Protein AF-A0AAW0KBT7-F1 (afdb_monomer_lite)

pLDDT: mean 70.13, std 15.34, range [34.66, 87.69]

Structure (mmCIF, N/CA/C/O backbone):
data_AF-A0AAW0KBT7-F1
#
_entry.id   AF-A0AAW0KBT7-F1
#
loop_
_atom_site.group_PDB
_atom_site.id
_atom_site.type_symbol
_atom_site.label_atom_id
_atom_site.label_alt_id
_atom_site.label_comp_id
_atom_site.label_asym_id
_atom_site.label_entity_id
_atom_site.label_seq_id
_atom_site.pdbx_PDB_ins_code
_atom_site.Cartn_x
_atom_site.Cartn_y
_atom_site.Cartn_z
_atom_site.occupancy
_atom_site.B_iso_or_equiv
_atom_site.auth_seq_id
_atom_site.auth_comp_id
_atom_site.auth_asym_id
_atom_site.auth_atom_id
_atom_site.pdbx_PDB_model_num
ATOM 1 N N . MET A 1 1 ? -11.032 0.290 -12.309 1.00 52.59 1 MET A N 1
ATOM 2 C CA . MET A 1 1 ? -11.122 -0.154 -10.904 1.00 52.59 1 MET A CA 1
ATOM 3 C C . MET A 1 1 ? -10.360 0.836 -10.045 1.00 52.59 1 MET A C 1
ATOM 5 O O . MET A 1 1 ? -9.402 1.414 -10.548 1.00 52.59 1 MET A O 1
ATOM 9 N N . ASP A 1 2 ? -10.808 1.073 -8.814 1.00 83.44 2 ASP A N 1
ATOM 10 C CA . ASP A 1 2 ? -10.063 1.887 -7.850 1.00 83.44 2 ASP A CA 1
ATOM 11 C C . ASP A 1 2 ? -8.713 1.213 -7.543 1.00 83.44 2 ASP A C 1
ATOM 13 O O . ASP A 1 2 ? -8.654 -0.002 -7.347 1.00 83.44 2 ASP A O 1
ATOM 17 N N . ARG A 1 3 ? -7.625 1.991 -7.547 1.00 83.62 3 ARG A N 1
ATOM 18 C CA . ARG A 1 3 ? -6.270 1.493 -7.270 1.00 83.6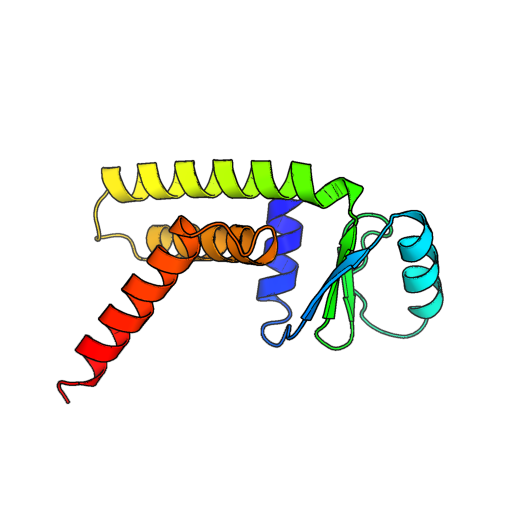2 3 ARG A CA 1
ATOM 19 C C . ARG A 1 3 ? -6.141 0.996 -5.835 1.00 83.62 3 ARG A C 1
ATOM 21 O O . ARG A 1 3 ? -5.388 0.057 -5.605 1.00 83.62 3 ARG A O 1
ATOM 28 N N . LEU A 1 4 ? -6.898 1.582 -4.906 1.00 85.06 4 LEU A N 1
ATOM 29 C CA . LEU A 1 4 ? -6.942 1.133 -3.518 1.00 85.06 4 LEU A CA 1
ATOM 30 C C . LEU A 1 4 ? -7.596 -0.246 -3.394 1.00 85.06 4 LEU A C 1
ATOM 32 O O . LEU A 1 4 ? -6.997 -1.142 -2.811 1.00 85.06 4 LEU A O 1
ATOM 36 N N . LEU A 1 5 ? -8.759 -0.446 -4.020 1.00 86.38 5 LEU A N 1
ATOM 37 C CA . LEU A 1 5 ? -9.440 -1.746 -4.032 1.00 86.38 5 LEU A CA 1
ATOM 38 C C . LEU A 1 5 ? -8.581 -2.831 -4.685 1.00 86.38 5 LEU A C 1
ATOM 40 O O . LEU A 1 5 ? -8.532 -3.958 -4.209 1.00 86.38 5 LEU A O 1
ATOM 44 N N . GLN A 1 6 ? -7.878 -2.491 -5.767 1.00 85.81 6 GLN A N 1
ATOM 45 C CA . GLN A 1 6 ? -6.964 -3.426 -6.415 1.00 85.81 6 GLN A CA 1
ATOM 46 C C . GLN A 1 6 ? -5.793 -3.806 -5.500 1.00 85.81 6 GLN A C 1
ATOM 48 O O . GLN A 1 6 ? -5.429 -4.975 -5.434 1.00 85.81 6 GLN A O 1
ATOM 53 N N . PHE A 1 7 ? -5.219 -2.833 -4.791 1.00 85.94 7 PHE A N 1
ATOM 54 C CA . PHE A 1 7 ? -4.152 -3.077 -3.827 1.00 85.94 7 PHE A CA 1
ATOM 55 C C . PHE A 1 7 ? -4.623 -3.982 -2.684 1.00 85.94 7 PHE A C 1
ATOM 57 O O . PHE A 1 7 ? -3.976 -4.980 -2.391 1.00 85.94 7 PHE A O 1
ATOM 64 N N . GLN A 1 8 ? -5.789 -3.693 -2.104 1.00 85.69 8 GLN A N 1
ATOM 65 C CA . GLN A 1 8 ? -6.384 -4.510 -1.045 1.00 85.69 8 GLN A CA 1
ATOM 66 C C . GLN A 1 8 ? -6.695 -5.928 -1.519 1.00 85.69 8 GLN A C 1
ATOM 68 O O . GLN A 1 8 ? -6.351 -6.884 -0.839 1.00 85.69 8 GLN A O 1
ATOM 73 N N . HIS A 1 9 ? -7.250 -6.076 -2.722 1.00 87.00 9 HIS A N 1
ATOM 74 C CA . HIS A 1 9 ? -7.507 -7.387 -3.308 1.00 87.00 9 HIS A CA 1
ATOM 75 C C . HIS A 1 9 ? -6.223 -8.211 -3.471 1.00 87.00 9 HIS A C 1
ATOM 77 O O . HIS A 1 9 ? -6.255 -9.424 -3.289 1.00 87.00 9 HIS A O 1
ATOM 83 N N . ILE A 1 10 ? -5.090 -7.589 -3.820 1.00 85.56 10 ILE A N 1
ATOM 84 C CA . ILE A 1 10 ? -3.798 -8.291 -3.902 1.00 85.56 10 ILE A CA 1
ATOM 85 C C . ILE A 1 10 ? -3.373 -8.798 -2.519 1.00 85.56 10 ILE A C 1
ATOM 87 O O . ILE A 1 10 ? -3.003 -9.961 -2.404 1.00 85.56 10 ILE A O 1
ATOM 91 N N . LEU A 1 11 ? -3.485 -7.961 -1.484 1.00 83.88 11 LEU A N 1
ATOM 92 C CA . LEU A 1 11 ? -3.156 -8.343 -0.105 1.00 83.88 11 LEU A CA 1
ATOM 93 C C . LEU A 1 11 ? -4.072 -9.459 0.423 1.00 83.88 11 LEU A C 1
ATOM 95 O O . LEU A 1 11 ? -3.605 -10.391 1.067 1.00 83.88 11 LEU A O 1
ATOM 99 N N . GLU A 1 12 ? -5.369 -9.402 0.113 1.00 85.94 12 GLU A N 1
ATOM 100 C CA . GLU A 1 12 ? -6.332 -10.446 0.487 1.00 85.94 12 GLU A CA 1
ATOM 101 C C . GLU A 1 12 ? -6.098 -11.758 -0.287 1.00 85.94 12 GLU A C 1
ATOM 103 O O . GLU A 1 12 ? -6.327 -12.843 0.248 1.00 85.94 12 GLU A O 1
ATOM 108 N N . SER A 1 13 ? -5.646 -11.673 -1.544 1.00 84.50 13 SER A N 1
ATOM 109 C CA . SER A 1 13 ? -5.393 -12.842 -2.400 1.00 84.50 13 SER A CA 1
ATOM 110 C C . SER A 1 13 ? -4.095 -13.568 -2.052 1.00 84.50 13 SER A C 1
ATOM 112 O O . SER A 1 13 ? -4.020 -14.785 -2.224 1.00 84.50 13 SER A O 1
ATOM 114 N N . ASP A 1 14 ? -3.082 -12.838 -1.586 1.00 81.12 14 ASP A N 1
ATOM 115 C CA . ASP A 1 14 ? -1.796 -13.388 -1.165 1.00 81.12 14 ASP A CA 1
ATOM 116 C C . ASP A 1 14 ? -1.480 -12.973 0.283 1.00 81.12 14 ASP A C 1
ATOM 118 O O . ASP A 1 14 ? -0.751 -12.006 0.519 1.00 81.12 14 ASP A O 1
ATOM 122 N N . PRO A 1 15 ? -2.005 -13.712 1.279 1.00 82.06 15 PRO A N 1
ATOM 123 C CA . PRO A 1 15 ? -1.778 -13.408 2.690 1.00 82.06 15 PRO A CA 1
ATOM 124 C C . PRO A 1 15 ? -0.335 -13.681 3.141 1.00 82.06 15 PRO A C 1
ATOM 126 O O . PRO A 1 15 ? 0.000 -13.429 4.297 1.00 82.06 15 PRO A O 1
ATOM 129 N N . LEU A 1 16 ? 0.508 -14.246 2.270 1.00 79.81 16 LEU A N 1
ATOM 130 C CA . LEU A 1 16 ? 1.890 -14.600 2.578 1.00 79.81 16 LEU A CA 1
ATOM 131 C C . LEU A 1 16 ? 2.889 -13.534 2.128 1.00 79.81 16 LEU A C 1
ATOM 133 O O . LEU A 1 16 ? 4.086 -13.785 2.252 1.00 79.81 16 LEU A O 1
ATOM 137 N N . ILE A 1 17 ? 2.425 -12.370 1.646 1.00 79.12 17 ILE A N 1
ATOM 138 C CA . ILE A 1 17 ? 3.313 -11.295 1.196 1.00 79.12 17 ILE A CA 1
ATOM 139 C C . ILE A 1 17 ? 4.322 -10.935 2.291 1.00 79.12 17 ILE A C 1
ATOM 141 O O . ILE A 1 17 ? 3.956 -10.438 3.358 1.00 79.12 17 ILE A O 1
ATOM 145 N N . ASP A 1 18 ? 5.600 -11.178 2.011 1.00 73.75 18 ASP A N 1
ATOM 146 C CA . ASP A 1 18 ? 6.704 -10.982 2.949 1.00 73.75 18 ASP A CA 1
ATOM 147 C C . ASP A 1 18 ? 7.494 -9.698 2.664 1.00 73.75 18 ASP A C 1
ATOM 149 O O . ASP A 1 18 ? 8.142 -9.147 3.558 1.00 73.75 18 ASP A O 1
ATOM 153 N N . GLU A 1 19 ? 7.397 -9.179 1.438 1.00 73.50 19 GLU A N 1
ATOM 154 C CA . GLU A 1 19 ? 8.126 -8.001 0.985 1.00 73.50 19 GLU A CA 1
ATOM 155 C C . GLU A 1 19 ? 7.258 -7.086 0.107 1.00 73.50 19 GLU A C 1
ATOM 157 O O . GLU A 1 19 ? 6.658 -7.511 -0.884 1.00 73.50 19 GLU A O 1
ATOM 162 N N . VAL A 1 20 ? 7.248 -5.788 0.431 1.00 79.75 20 VAL A N 1
ATOM 163 C CA . VAL A 1 20 ? 6.656 -4.737 -0.408 1.00 79.75 20 VAL A CA 1
ATOM 164 C C . VAL A 1 20 ? 7.757 -3.785 -0.862 1.00 79.75 20 VAL A C 1
ATOM 166 O O . VAL A 1 20 ? 8.463 -3.198 -0.043 1.00 79.75 20 VAL A O 1
ATOM 169 N N . GLY A 1 21 ? 7.903 -3.626 -2.177 1.00 77.56 21 GLY A N 1
ATOM 170 C CA . GLY A 1 21 ? 8.931 -2.803 -2.804 1.00 77.56 21 GLY A CA 1
ATOM 171 C C . GLY A 1 21 ? 8.349 -1.712 -3.697 1.00 77.56 21 GLY A C 1
ATOM 172 O O . GLY A 1 21 ? 7.328 -1.896 -4.359 1.00 77.56 21 GLY A O 1
ATOM 173 N N . PHE A 1 22 ? 9.034 -0.570 -3.765 1.00 81.75 22 PHE A N 1
ATOM 174 C CA . PHE A 1 22 ? 8.679 0.513 -4.679 1.00 81.75 22 PHE A CA 1
ATOM 175 C C . PHE A 1 22 ? 9.559 0.474 -5.922 1.00 81.75 22 PHE A C 1
ATOM 177 O O . PHE A 1 22 ? 10.781 0.596 -5.840 1.00 81.75 22 PHE A O 1
ATOM 184 N N . VAL A 1 23 ? 8.931 0.321 -7.084 1.00 78.50 23 VAL A N 1
ATOM 185 C CA . VAL A 1 23 ? 9.625 0.091 -8.353 1.00 78.50 23 VAL A CA 1
ATOM 186 C C . VAL A 1 23 ? 9.401 1.274 -9.286 1.00 78.50 23 VAL A C 1
ATOM 188 O O . VAL A 1 23 ? 8.271 1.719 -9.497 1.00 78.50 23 VAL A O 1
ATOM 191 N N . HIS A 1 24 ? 10.471 1.809 -9.872 1.00 78.94 24 HIS A N 1
ATOM 192 C CA . HIS A 1 24 ? 10.337 2.886 -10.851 1.00 78.94 24 HIS A CA 1
ATOM 193 C C . HIS A 1 24 ? 9.626 2.368 -12.122 1.00 78.94 24 HIS A C 1
ATOM 195 O O . HIS A 1 24 ? 9.946 1.263 -12.567 1.00 78.94 24 HIS A O 1
ATOM 201 N N . PRO A 1 25 ? 8.724 3.136 -12.771 1.00 78.25 25 PRO A N 1
ATOM 202 C CA . PRO A 1 25 ? 7.990 2.685 -13.961 1.00 78.25 25 PRO A CA 1
ATOM 203 C C . PRO A 1 25 ? 8.866 2.075 -15.067 1.00 78.25 25 PRO A C 1
ATOM 205 O O . PRO A 1 25 ? 8.468 1.113 -15.715 1.00 78.25 25 PRO A O 1
ATOM 208 N N . THR A 1 26 ? 10.089 2.584 -15.254 1.00 79.12 26 THR A N 1
ATOM 209 C CA . THR A 1 26 ? 11.036 2.056 -16.257 1.00 79.12 26 THR A CA 1
ATOM 210 C C . THR A 1 26 ? 11.561 0.655 -15.934 1.00 79.12 26 THR A C 1
ATOM 212 O O . THR A 1 26 ? 11.904 -0.078 -16.852 1.00 79.12 26 THR A O 1
ATOM 215 N N . GLN A 1 27 ? 11.634 0.278 -14.656 1.00 73.38 27 GLN A N 1
ATOM 216 C CA . GLN A 1 27 ? 12.030 -1.064 -14.204 1.00 73.38 27 GLN A CA 1
ATOM 217 C C . GLN A 1 27 ? 10.830 -2.016 -14.152 1.00 73.38 27 GLN A C 1
ATOM 219 O O . GLN A 1 27 ? 10.982 -3.230 -14.225 1.00 73.38 27 GLN A O 1
ATOM 224 N N . PHE A 1 28 ? 9.625 -1.459 -14.069 1.00 72.50 28 PHE A N 1
ATOM 225 C CA . PHE A 1 28 ? 8.382 -2.211 -13.991 1.00 72.50 28 PHE A CA 1
ATOM 226 C C . PHE A 1 28 ? 8.078 -2.998 -15.271 1.00 72.50 28 PHE A C 1
ATOM 228 O O . PHE A 1 28 ? 7.653 -4.148 -15.209 1.00 72.50 28 PHE A O 1
ATOM 235 N N . ALA A 1 29 ? 8.358 -2.399 -16.433 1.00 66.94 29 ALA A N 1
ATOM 236 C CA . ALA A 1 29 ? 8.216 -3.061 -17.728 1.00 66.94 29 ALA A CA 1
ATOM 237 C C . ALA A 1 29 ? 9.129 -4.296 -17.851 1.00 66.94 29 ALA A C 1
ATOM 239 O O . ALA A 1 29 ? 8.714 -5.309 -18.402 1.00 66.94 29 ALA A O 1
ATOM 240 N N . MET A 1 30 ? 10.331 -4.240 -17.265 1.00 70.69 30 MET A N 1
ATOM 241 C CA . MET A 1 30 ? 11.271 -5.367 -17.255 1.00 70.69 30 MET A CA 1
ATOM 242 C C . MET A 1 30 ? 10.744 -6.533 -16.403 1.00 70.69 30 MET A C 1
ATOM 244 O O . MET A 1 30 ? 10.831 -7.685 -16.812 1.00 70.69 30 MET A O 1
ATOM 248 N N . LEU A 1 31 ? 10.119 -6.237 -15.256 1.00 67.25 31 LEU A N 1
ATOM 249 C CA . LEU A 1 31 ? 9.491 -7.253 -14.398 1.00 67.25 31 LEU A CA 1
ATOM 250 C C . LEU A 1 31 ? 8.268 -7.914 -15.057 1.00 67.25 31 LEU A C 1
ATOM 252 O O . LEU A 1 31 ? 7.984 -9.088 -14.808 1.00 67.25 31 LEU A O 1
ATOM 256 N N . ALA A 1 32 ? 7.536 -7.173 -15.894 1.00 65.56 32 ALA A N 1
ATOM 257 C CA . ALA A 1 32 ? 6.389 -7.699 -16.628 1.00 65.56 32 ALA A CA 1
ATOM 258 C C . ALA A 1 32 ? 6.804 -8.671 -17.750 1.00 65.56 32 ALA A C 1
ATOM 260 O O . ALA A 1 32 ? 6.134 -9.682 -17.952 1.00 65.56 32 ALA A O 1
ATOM 261 N N . GLU A 1 33 ? 7.920 -8.414 -18.441 1.00 62.34 33 GLU A N 1
ATOM 262 C CA . GLU A 1 33 ? 8.441 -9.285 -19.509 1.00 62.34 33 GLU A CA 1
ATOM 263 C C . GLU A 1 33 ? 8.968 -10.633 -18.969 1.00 62.34 33 GLU A C 1
ATOM 265 O O . GLU A 1 33 ? 8.689 -11.690 -19.544 1.00 62.34 33 GLU A O 1
ATOM 270 N N . ASP A 1 34 ? 9.609 -10.633 -17.795 1.00 59.06 34 ASP A N 1
ATOM 271 C CA . ASP A 1 34 ? 10.084 -11.851 -17.108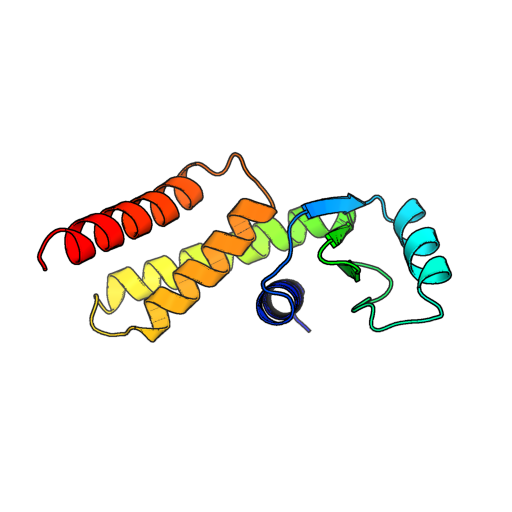 1.00 59.06 34 ASP A CA 1
ATOM 272 C C . ASP A 1 34 ? 8.945 -12.707 -16.499 1.00 59.06 34 ASP A C 1
ATOM 274 O O . ASP A 1 34 ? 9.159 -13.808 -15.974 1.00 59.06 34 ASP A O 1
ATOM 278 N N . SER A 1 35 ? 7.700 -12.227 -16.576 1.00 59.12 35 SER A N 1
ATOM 279 C CA . SER A 1 35 ? 6.509 -12.874 -16.006 1.00 59.12 35 SER A CA 1
ATOM 280 C C . SER A 1 35 ? 5.751 -13.771 -16.999 1.00 59.12 35 SER A C 1
ATOM 282 O O . SER A 1 35 ? 4.651 -14.223 -16.697 1.00 59.12 35 SER A O 1
ATOM 284 N N . THR A 1 36 ? 6.345 -14.107 -18.152 1.00 54.16 36 THR A N 1
ATOM 285 C CA . THR A 1 36 ? 5.720 -14.854 -19.274 1.00 54.16 36 THR A CA 1
ATOM 286 C C . THR A 1 36 ? 5.272 -16.303 -18.942 1.00 54.16 36 THR A C 1
ATOM 288 O O . THR A 1 36 ? 4.864 -17.048 -19.829 1.00 54.16 36 THR A O 1
ATOM 291 N N . GLY A 1 37 ? 5.304 -16.741 -17.678 1.00 52.38 37 GLY A N 1
ATOM 292 C CA . GLY A 1 37 ? 5.104 -18.147 -17.314 1.00 52.38 37 GLY A CA 1
ATOM 293 C C . GLY A 1 37 ? 4.259 -18.468 -16.083 1.00 52.38 37 GLY A C 1
ATOM 294 O O . GLY A 1 37 ? 4.038 -19.652 -15.866 1.00 52.38 37 GLY A O 1
ATOM 295 N N . ASP A 1 38 ? 3.784 -17.508 -15.285 1.00 51.22 38 ASP A N 1
ATOM 296 C CA . ASP A 1 38 ? 2.914 -17.857 -14.150 1.00 51.22 38 ASP A CA 1
ATOM 297 C C . ASP A 1 38 ? 2.058 -16.686 -13.659 1.00 51.22 38 ASP A C 1
ATOM 299 O O . ASP A 1 38 ? 2.272 -15.559 -14.101 1.00 51.22 38 ASP A O 1
ATOM 303 N N . ALA A 1 39 ? 1.101 -16.989 -12.774 1.00 53.25 39 ALA A N 1
ATOM 304 C CA . ALA A 1 39 ? 0.005 -16.180 -12.216 1.00 53.25 39 ALA A CA 1
ATOM 305 C C . ALA A 1 39 ? 0.368 -14.818 -11.566 1.00 53.25 39 ALA A C 1
ATOM 307 O O . ALA A 1 39 ? -0.118 -14.479 -10.489 1.00 53.25 39 ALA A O 1
ATOM 308 N N . ALA A 1 40 ? 1.196 -14.002 -12.213 1.00 57.34 40 ALA A N 1
ATOM 309 C CA . ALA A 1 40 ? 1.492 -12.650 -11.782 1.00 57.34 40 ALA A CA 1
ATOM 310 C C . ALA A 1 40 ? 0.241 -11.778 -11.943 1.00 57.34 40 ALA A C 1
ATOM 312 O O . ALA A 1 40 ? -0.245 -11.551 -13.057 1.00 57.34 40 ALA A O 1
ATOM 313 N N . ILE A 1 41 ? -0.274 -11.247 -10.832 1.00 63.50 41 ILE A N 1
ATOM 314 C CA . ILE A 1 41 ? -1.273 -10.180 -10.881 1.00 63.50 41 ILE A CA 1
ATOM 315 C C . ILE A 1 41 ? -0.524 -8.909 -11.278 1.00 63.50 41 ILE A C 1
ATOM 317 O O . ILE A 1 41 ? 0.097 -8.244 -10.449 1.00 63.50 41 ILE A O 1
ATOM 321 N N . SER A 1 42 ? -0.547 -8.599 -12.573 1.00 63.84 42 SER A N 1
ATOM 322 C CA . SER A 1 42 ? 0.007 -7.363 -13.108 1.00 63.84 42 SER A CA 1
ATOM 323 C C . SER A 1 42 ? -1.032 -6.616 -13.924 1.00 63.84 42 SER A C 1
ATOM 325 O O . SER A 1 42 ? -1.622 -7.148 -14.860 1.00 63.84 42 SER A O 1
ATOM 327 N N . ASP A 1 43 ? -1.231 -5.344 -13.595 1.00 67.31 43 ASP 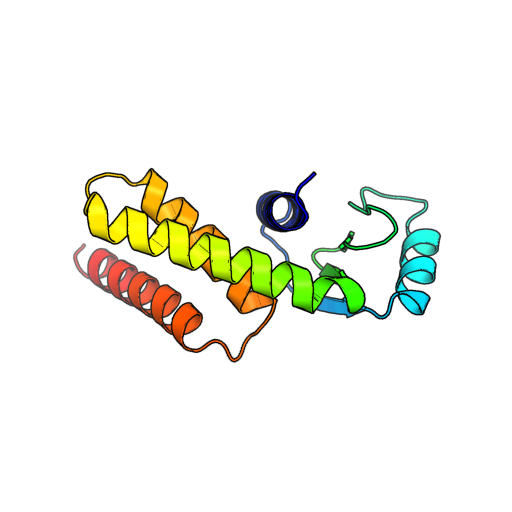A N 1
ATOM 328 C CA . ASP A 1 43 ? -1.967 -4.411 -14.452 1.00 67.31 43 ASP A CA 1
ATOM 329 C C . ASP A 1 43 ? -1.041 -3.709 -15.469 1.00 67.31 43 ASP A C 1
ATOM 331 O O . ASP A 1 43 ? -1.424 -2.714 -16.089 1.00 67.31 43 ASP A O 1
ATOM 335 N N . GLY A 1 44 ? 0.206 -4.186 -15.581 1.00 63.44 44 GLY A N 1
ATOM 336 C CA . GLY A 1 44 ? 1.252 -3.683 -16.466 1.00 63.44 44 GLY A CA 1
ATOM 337 C C . GLY A 1 44 ? 1.844 -2.324 -16.088 1.00 63.44 44 GLY A C 1
ATOM 338 O O . GLY A 1 44 ? 2.793 -1.895 -16.737 1.00 63.44 44 GLY A O 1
ATOM 339 N N . THR A 1 45 ? 1.316 -1.616 -15.079 1.00 70.69 45 THR A N 1
ATOM 340 C CA . THR A 1 45 ? 1.681 -0.199 -14.852 1.00 70.69 45 THR A CA 1
ATOM 341 C C . THR A 1 45 ? 1.766 0.246 -13.391 1.00 70.69 45 THR A C 1
ATOM 343 O O . THR A 1 45 ? 2.409 1.260 -13.105 1.00 70.69 45 THR A O 1
ATOM 346 N N . THR A 1 46 ? 1.131 -0.476 -12.470 1.00 81.19 46 THR A N 1
ATOM 347 C CA . THR A 1 46 ? 0.883 -0.030 -11.094 1.00 81.19 46 THR A CA 1
ATOM 348 C C . THR A 1 46 ? 1.258 -1.080 -10.058 1.00 81.19 46 THR A C 1
ATOM 350 O O . THR A 1 46 ? 1.960 -0.736 -9.107 1.00 81.19 46 THR A O 1
ATOM 353 N N . PHE A 1 47 ? 0.824 -2.332 -10.243 1.00 85.44 47 PHE A N 1
ATOM 354 C CA . PHE A 1 47 ? 1.058 -3.425 -9.291 1.00 85.44 47 PHE A CA 1
ATOM 355 C C . PHE A 1 47 ? 1.668 -4.653 -9.962 1.00 85.44 47 PHE A C 1
ATOM 357 O O . PHE A 1 47 ? 1.320 -4.999 -11.093 1.00 85.44 47 PHE A O 1
ATOM 364 N N . TRP A 1 48 ? 2.650 -5.240 -9.292 1.00 85.56 48 TRP A N 1
ATOM 365 C CA . TRP A 1 48 ? 3.316 -6.473 -9.679 1.00 85.56 48 TRP A CA 1
ATOM 366 C C . TRP A 1 48 ? 3.346 -7.360 -8.447 1.00 85.56 48 TRP A C 1
ATOM 368 O O . TRP A 1 48 ? 3.799 -6.918 -7.398 1.00 85.56 48 TRP A O 1
ATOM 378 N N . SER A 1 49 ? 2.849 -8.582 -8.555 1.00 83.06 49 SER A N 1
ATOM 379 C CA . SER A 1 49 ? 2.872 -9.543 -7.458 1.00 83.06 49 SER A CA 1
ATOM 380 C C . SER A 1 49 ? 3.384 -10.880 -7.973 1.00 83.06 49 SER A C 1
ATOM 382 O O . SER A 1 49 ? 2.866 -11.386 -8.973 1.00 83.06 49 SER A O 1
ATOM 384 N N . ARG A 1 50 ? 4.423 -11.418 -7.327 1.00 81.06 50 ARG A N 1
ATOM 385 C CA . ARG A 1 50 ? 4.985 -12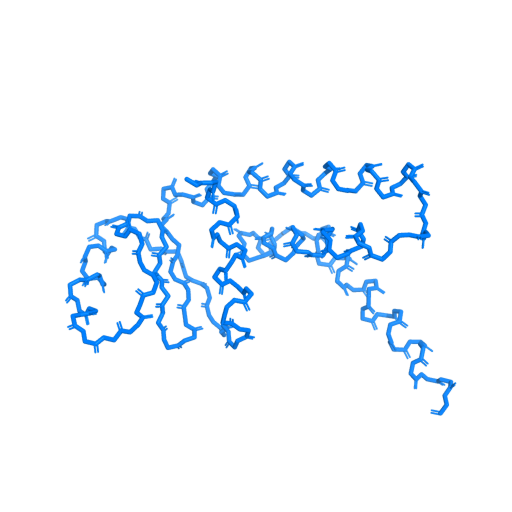.749 -7.597 1.00 81.06 50 ARG A CA 1
ATOM 386 C C . ARG A 1 50 ? 5.802 -13.222 -6.402 1.00 81.06 50 ARG A C 1
ATOM 388 O O . ARG A 1 50 ? 6.456 -12.403 -5.767 1.00 81.06 50 ARG A O 1
ATOM 395 N N . ASP A 1 51 ? 5.810 -14.528 -6.145 1.00 81.50 51 ASP A N 1
ATOM 396 C CA . ASP A 1 51 ? 6.646 -15.157 -5.110 1.00 81.50 51 ASP A CA 1
ATOM 397 C C . ASP A 1 51 ? 6.497 -14.488 -3.731 1.00 81.50 51 ASP A C 1
ATOM 399 O O . ASP A 1 51 ? 7.487 -14.295 -3.031 1.00 81.50 51 ASP A O 1
ATOM 403 N N . HIS A 1 52 ? 5.269 -14.093 -3.369 1.00 80.50 52 HIS A N 1
ATOM 404 C CA . HIS A 1 52 ? 4.952 -13.364 -2.133 1.00 80.50 52 HIS A CA 1
ATOM 405 C C . HIS A 1 52 ? 5.588 -11.969 -2.017 1.00 80.50 52 HIS A C 1
ATOM 407 O O . HIS A 1 52 ? 5.628 -11.363 -0.951 1.00 80.50 52 HIS A O 1
ATOM 413 N N . LYS A 1 53 ? 6.025 -11.396 -3.139 1.00 79.56 53 LYS A N 1
ATOM 414 C CA . LYS A 1 53 ? 6.560 -10.037 -3.210 1.00 79.56 53 LYS A CA 1
ATOM 415 C C . LYS A 1 53 ? 5.608 -9.136 -3.962 1.00 79.56 53 LYS A C 1
ATOM 417 O O . LYS A 1 53 ? 5.117 -9.494 -5.033 1.00 79.56 53 LYS A O 1
ATOM 422 N N . LEU A 1 54 ? 5.393 -7.937 -3.435 1.00 84.94 54 LEU A N 1
ATOM 423 C CA . LEU A 1 54 ? 4.540 -6.925 -4.043 1.00 84.94 54 LEU A CA 1
ATOM 424 C C . LEU A 1 54 ? 5.359 -5.703 -4.458 1.00 84.94 54 LEU A C 1
ATOM 426 O O . LEU A 1 54 ? 5.860 -4.945 -3.634 1.00 84.94 54 LEU A O 1
ATOM 430 N N . GLY A 1 55 ? 5.463 -5.486 -5.763 1.00 84.38 55 GLY A N 1
ATOM 431 C CA . GLY A 1 55 ? 5.995 -4.275 -6.368 1.00 84.38 55 GLY A CA 1
ATOM 432 C C . GLY A 1 55 ? 4.891 -3.248 -6.611 1.00 84.38 55 GLY A C 1
ATOM 433 O O . GLY A 1 55 ? 3.946 -3.507 -7.357 1.00 84.38 55 GLY A O 1
ATOM 434 N N . VAL A 1 56 ? 5.039 -2.054 -6.041 1.00 84.31 56 VAL A N 1
ATOM 435 C CA . VAL A 1 56 ? 4.171 -0.898 -6.304 1.00 84.31 56 VAL A CA 1
ATOM 436 C C . VAL A 1 56 ? 4.947 0.133 -7.110 1.00 84.31 56 VAL A C 1
ATOM 438 O O . VAL A 1 56 ? 6.061 0.520 -6.752 1.00 84.31 56 VAL A O 1
ATOM 441 N N . SER A 1 57 ? 4.368 0.609 -8.208 1.00 84.12 57 SER A N 1
ATOM 442 C CA . SER A 1 57 ? 5.021 1.630 -9.021 1.00 84.12 57 SER A CA 1
ATOM 443 C C . SER A 1 57 ? 5.178 2.940 -8.242 1.00 84.12 57 SER A C 1
ATOM 445 O O . SER A 1 57 ? 4.207 3.435 -7.668 1.00 84.12 57 SER A O 1
ATOM 447 N N . THR A 1 58 ? 6.363 3.559 -8.262 1.00 80.50 58 THR A N 1
ATOM 448 C CA . THR A 1 58 ? 6.628 4.815 -7.527 1.00 80.50 58 THR A CA 1
ATOM 449 C C . THR A 1 58 ? 5.667 5.946 -7.904 1.00 80.50 58 THR A C 1
ATOM 451 O O . THR A 1 58 ? 5.308 6.759 -7.055 1.00 80.50 58 THR A O 1
ATOM 454 N N . GLN A 1 59 ? 5.184 5.971 -9.151 1.00 82.31 59 GLN A N 1
ATOM 455 C CA . GLN A 1 59 ? 4.192 6.946 -9.623 1.00 82.31 59 GLN A CA 1
ATOM 456 C C . GLN A 1 59 ? 2.816 6.789 -8.953 1.00 82.31 59 GLN A C 1
ATOM 458 O O . GLN A 1 59 ? 2.029 7.733 -8.918 1.00 82.31 59 GLN A O 1
ATOM 463 N N . ALA A 1 60 ? 2.522 5.599 -8.431 1.00 83.62 60 ALA A N 1
ATOM 464 C CA . ALA A 1 60 ? 1.251 5.262 -7.811 1.00 83.62 60 ALA A CA 1
ATOM 465 C C . ALA A 1 60 ? 1.277 5.357 -6.283 1.00 83.62 60 ALA A C 1
ATOM 467 O O . ALA A 1 60 ? 0.210 5.468 -5.689 1.00 83.62 60 ALA A O 1
ATOM 468 N N . VAL A 1 61 ? 2.459 5.387 -5.655 1.00 81.00 61 VAL A N 1
ATOM 469 C CA . VAL A 1 61 ? 2.612 5.415 -4.189 1.00 81.00 61 VAL A CA 1
ATOM 470 C C . VAL A 1 61 ? 1.874 6.593 -3.562 1.00 81.00 61 VAL A C 1
ATOM 472 O O . VAL A 1 61 ? 1.025 6.390 -2.703 1.00 81.00 61 VAL A O 1
ATOM 475 N N . LEU A 1 62 ? 2.139 7.824 -4.011 1.00 80.31 62 LEU A N 1
ATOM 476 C CA . LEU A 1 62 ? 1.509 9.015 -3.432 1.00 80.31 62 LEU A CA 1
ATOM 477 C C . LEU A 1 62 ? -0.018 9.059 -3.669 1.00 80.31 62 LEU A C 1
ATOM 479 O O . LEU A 1 62 ? -0.761 9.324 -2.721 1.00 80.31 62 LEU A O 1
ATOM 483 N N . PRO A 1 63 ? -0.537 8.799 -4.888 1.00 85.94 63 PRO A N 1
ATOM 484 C CA . PRO A 1 63 ? -1.978 8.669 -5.101 1.00 85.94 63 PRO A CA 1
ATOM 485 C C . PRO A 1 63 ? -2.634 7.597 -4.225 1.00 85.94 63 PRO A C 1
ATOM 487 O O . PRO A 1 63 ? -3.711 7.839 -3.682 1.00 85.94 63 PRO A O 1
ATOM 490 N N . LEU A 1 64 ? -1.982 6.442 -4.074 1.00 84.38 64 LEU A N 1
ATOM 491 C CA . LEU A 1 64 ? -2.488 5.308 -3.310 1.00 84.38 64 LEU A CA 1
ATOM 492 C C . LEU A 1 64 ? -2.473 5.590 -1.806 1.00 84.38 64 LEU A C 1
ATOM 494 O O . LEU A 1 64 ? -3.467 5.326 -1.140 1.00 84.38 64 LEU A O 1
ATOM 498 N N . TYR A 1 65 ? -1.410 6.221 -1.301 1.00 82.88 65 TYR A N 1
ATOM 499 C CA . TYR A 1 65 ? -1.328 6.711 0.073 1.00 82.88 65 TYR A CA 1
ATOM 500 C C . TYR A 1 65 ? -2.487 7.663 0.383 1.00 82.88 65 TYR A C 1
ATOM 502 O O . TYR A 1 65 ? -3.245 7.430 1.317 1.00 82.88 65 TYR A O 1
ATOM 510 N N . ASN A 1 66 ? -2.697 8.688 -0.452 1.00 84.50 66 ASN A N 1
ATOM 511 C CA . ASN A 1 66 ? -3.775 9.659 -0.242 1.00 84.50 66 ASN A CA 1
ATOM 512 C C . ASN A 1 66 ? -5.171 9.015 -0.324 1.00 84.50 66 ASN A C 1
ATOM 514 O O . ASN A 1 66 ? -6.115 9.483 0.311 1.00 84.50 66 ASN A O 1
ATOM 518 N N . ALA A 1 67 ? -5.342 7.986 -1.160 1.00 87.69 67 ALA A N 1
ATOM 519 C CA . ALA A 1 67 ? -6.591 7.237 -1.243 1.00 87.69 67 ALA A CA 1
ATOM 520 C C . ALA A 1 67 ? -6.823 6.399 0.023 1.00 87.69 67 ALA A C 1
ATOM 522 O O . ALA A 1 67 ? -7.904 6.481 0.602 1.00 87.69 67 ALA A O 1
ATOM 523 N N . ALA A 1 68 ? -5.802 5.665 0.477 1.00 83.75 68 ALA A N 1
ATOM 524 C CA . ALA A 1 68 ? -5.848 4.868 1.697 1.00 83.75 68 ALA A CA 1
ATOM 525 C C . ALA A 1 68 ? -6.087 5.742 2.939 1.00 83.75 68 ALA A C 1
ATOM 527 O O . ALA A 1 68 ? -6.922 5.402 3.769 1.00 83.75 68 ALA A O 1
ATOM 528 N N . GLU A 1 69 ? -5.430 6.903 3.028 1.00 83.31 69 GLU A N 1
ATOM 529 C CA . GLU A 1 69 ? -5.623 7.885 4.101 1.00 83.31 69 GLU A CA 1
ATOM 530 C C . GLU A 1 69 ? -7.073 8.369 4.171 1.00 83.31 69 GLU A C 1
ATOM 532 O O . GLU A 1 69 ? -7.696 8.329 5.231 1.00 83.31 69 GLU A O 1
ATOM 537 N N . ARG A 1 70 ? -7.642 8.780 3.032 1.00 85.44 70 ARG A N 1
ATOM 538 C CA . ARG A 1 70 ? -9.041 9.223 2.970 1.00 85.44 70 ARG A CA 1
ATOM 539 C C . ARG A 1 70 ? -10.013 8.117 3.365 1.00 85.44 70 ARG A C 1
ATOM 541 O O . ARG A 1 70 ? -10.946 8.387 4.116 1.00 85.44 70 ARG A O 1
ATOM 548 N N . ALA A 1 71 ? -9.794 6.900 2.871 1.00 85.50 71 ALA A N 1
ATOM 549 C CA . ALA A 1 71 ? -10.644 5.756 3.181 1.00 85.50 71 ALA A CA 1
ATOM 550 C C . ALA A 1 71 ? -10.568 5.380 4.669 1.00 85.50 71 ALA A C 1
ATOM 552 O O . ALA A 1 71 ? -11.596 5.188 5.312 1.00 85.50 71 ALA A O 1
ATOM 553 N N . PHE A 1 72 ? -9.366 5.387 5.248 1.00 81.62 72 PHE A N 1
ATOM 554 C CA . PHE A 1 72 ? -9.158 5.155 6.674 1.00 81.62 72 PHE A CA 1
ATOM 555 C C . PHE A 1 72 ? -9.844 6.211 7.545 1.00 81.62 72 PHE A C 1
ATOM 557 O O . PHE A 1 72 ? -10.520 5.860 8.507 1.00 81.62 72 PHE A O 1
ATOM 564 N N . ILE A 1 73 ? -9.706 7.501 7.213 1.00 83.12 73 ILE A N 1
ATOM 565 C CA . ILE A 1 73 ? -10.367 8.583 7.959 1.00 83.12 73 ILE A CA 1
ATOM 566 C C . ILE A 1 73 ? -11.888 8.422 7.901 1.00 83.12 73 ILE A C 1
ATOM 568 O O . ILE A 1 73 ? -12.536 8.509 8.941 1.00 83.12 73 ILE A O 1
ATOM 572 N N . ALA A 1 74 ? -12.446 8.132 6.722 1.00 84.69 74 ALA A N 1
ATOM 573 C CA . ALA A 1 74 ? -13.881 7.915 6.559 1.00 84.69 74 ALA A CA 1
ATOM 574 C C . ALA A 1 74 ? -14.381 6.722 7.394 1.00 84.69 74 ALA A C 1
ATOM 576 O O . ALA A 1 74 ? -15.340 6.867 8.151 1.00 84.69 74 ALA A O 1
ATOM 577 N N . ALA A 1 75 ? -13.686 5.580 7.333 1.00 81.38 75 ALA A N 1
ATOM 578 C CA . ALA A 1 75 ? -14.021 4.396 8.124 1.00 81.38 75 ALA A CA 1
ATOM 579 C C . ALA A 1 75 ? -13.919 4.668 9.636 1.00 81.38 75 ALA A C 1
ATOM 581 O O . ALA A 1 75 ? -14.800 4.294 10.405 1.00 81.38 75 ALA A O 1
ATOM 582 N N . MET A 1 76 ? -12.886 5.397 10.072 1.00 77.94 76 MET A N 1
ATOM 583 C CA . MET A 1 76 ? -12.701 5.789 11.473 1.00 77.94 76 MET A CA 1
ATOM 584 C C . MET A 1 76 ? -13.777 6.758 11.976 1.00 77.94 76 MET A C 1
ATOM 586 O O . MET A 1 76 ? -14.170 6.691 13.142 1.00 77.94 76 MET A O 1
ATOM 590 N N . GLU A 1 77 ? -14.225 7.698 11.144 1.00 82.31 77 GLU A N 1
ATOM 591 C CA . GLU A 1 77 ? -15.335 8.597 11.473 1.00 82.31 77 GLU A CA 1
ATOM 592 C C . GLU A 1 77 ? -16.651 7.829 11.600 1.00 82.31 77 GLU A C 1
ATOM 594 O O . GLU A 1 77 ? -17.426 8.082 12.525 1.00 82.31 77 GLU A O 1
ATOM 599 N N . GLU A 1 78 ? -16.884 6.861 10.716 1.00 80.19 78 GLU A N 1
ATOM 600 C CA . GLU A 1 78 ? -18.087 6.039 10.734 1.00 80.19 78 GLU A CA 1
ATOM 601 C C . GLU A 1 78 ? -18.121 5.078 11.929 1.00 80.19 78 GLU A C 1
ATOM 603 O O . GLU A 1 78 ? -19.126 5.039 12.644 1.00 80.19 78 GLU A O 1
ATOM 608 N N . TYR A 1 79 ? -16.997 4.425 12.235 1.00 74.25 79 TYR A N 1
ATOM 609 C CA . TYR A 1 79 ? -16.814 3.614 13.440 1.00 74.25 79 TYR A CA 1
ATOM 610 C C . TYR A 1 79 ? -17.108 4.416 14.719 1.00 74.25 79 TYR A C 1
ATOM 612 O O . TYR A 1 79 ? -17.904 4.003 15.563 1.00 74.25 79 TYR A O 1
ATOM 620 N N . LYS A 1 80 ? -16.560 5.636 14.838 1.00 77.25 80 LYS A N 1
ATOM 621 C CA . LYS A 1 80 ? -16.834 6.529 15.983 1.00 77.25 80 LYS A CA 1
ATOM 622 C C . LYS A 1 80 ? -18.302 6.945 16.095 1.00 77.25 80 LYS A C 1
ATOM 624 O O . LYS A 1 80 ? -18.745 7.297 17.187 1.00 77.25 80 LYS A O 1
ATOM 629 N N . ARG A 1 81 ? -19.036 6.977 14.979 1.00 76.69 81 ARG A N 1
ATOM 630 C CA . ARG A 1 81 ? -20.433 7.424 14.920 1.00 76.69 81 ARG A CA 1
ATOM 631 C C . ARG A 1 81 ? -21.419 6.310 15.268 1.00 76.69 81 ARG A C 1
ATOM 633 O O . ARG A 1 81 ? -22.451 6.606 15.867 1.00 76.69 81 ARG A O 1
ATOM 640 N N . LEU A 1 82 ? -21.140 5.080 14.843 1.00 71.06 82 LEU A N 1
ATOM 641 C CA . LEU A 1 82 ? -22.041 3.934 14.999 1.00 71.06 82 LEU A CA 1
ATOM 642 C C . LEU A 1 82 ? -21.759 3.119 16.267 1.00 71.06 82 LEU A C 1
ATOM 644 O O . LEU A 1 82 ? -22.690 2.525 16.804 1.00 71.06 82 LEU A O 1
ATOM 648 N N . GLY A 1 83 ? -20.542 3.201 16.811 1.00 62.38 83 GLY A N 1
ATOM 649 C CA . GLY A 1 83 ? -20.143 2.436 17.990 1.00 62.38 83 GLY A CA 1
ATOM 650 C C . GLY A 1 83 ? -19.808 0.978 17.661 1.00 62.38 83 GLY A C 1
ATOM 651 O O . GLY A 1 83 ? -20.025 0.515 16.548 1.00 62.38 83 GLY A O 1
ATOM 652 N N . ASP A 1 84 ? -19.273 0.286 18.664 1.00 60.22 84 ASP A N 1
ATOM 653 C CA . ASP A 1 84 ? -18.626 -1.044 18.643 1.00 60.22 84 ASP A CA 1
ATOM 654 C C . ASP A 1 84 ? -19.538 -2.233 18.251 1.00 60.22 84 ASP A C 1
ATOM 656 O O . ASP A 1 84 ? -19.161 -3.383 18.414 1.00 60.22 84 ASP A O 1
ATOM 660 N N . ASP A 1 85 ? -20.763 -1.975 17.780 1.00 62.03 85 ASP A N 1
ATOM 661 C CA . ASP A 1 85 ? -21.799 -2.997 17.538 1.00 62.03 85 ASP A CA 1
ATOM 662 C C . ASP A 1 85 ? -21.738 -3.609 16.117 1.00 62.03 85 ASP A C 1
ATOM 664 O O . ASP A 1 85 ? -22.572 -4.449 15.776 1.00 62.03 85 ASP A O 1
ATOM 668 N N . ASP A 1 86 ? -20.786 -3.186 15.273 1.00 63.44 86 ASP A N 1
ATOM 669 C CA . ASP A 1 86 ? -20.647 -3.649 13.885 1.00 63.44 86 ASP A CA 1
ATOM 670 C C . ASP A 1 86 ? -19.212 -4.095 13.551 1.00 63.44 86 ASP A C 1
ATOM 672 O O . ASP A 1 86 ? -18.360 -3.292 13.154 1.00 63.44 86 ASP A O 1
ATOM 676 N N . ASP A 1 87 ? -18.978 -5.408 13.643 1.00 67.56 87 ASP A N 1
ATOM 677 C CA . ASP A 1 87 ? -17.732 -6.098 13.260 1.00 67.56 87 ASP A CA 1
ATOM 678 C C . ASP A 1 87 ? -17.276 -5.762 11.819 1.00 67.56 87 ASP A C 1
ATOM 680 O O . ASP A 1 87 ? -16.092 -5.857 11.478 1.00 67.56 87 ASP A O 1
ATOM 684 N N . GLY A 1 88 ? -18.205 -5.356 10.940 1.00 69.88 88 GLY A N 1
ATOM 685 C CA . GLY A 1 88 ? -17.899 -4.967 9.562 1.00 69.88 88 GLY A CA 1
ATOM 686 C C . GLY A 1 88 ? -17.070 -3.684 9.464 1.00 69.88 88 GLY A C 1
ATOM 687 O O . GLY A 1 88 ? -16.156 -3.600 8.640 1.00 69.88 88 GLY A O 1
ATOM 688 N N . LEU A 1 89 ? -17.339 -2.702 10.328 1.00 72.00 89 LEU A N 1
ATOM 689 C CA . LEU A 1 89 ? -16.628 -1.419 10.342 1.00 72.00 89 LEU A CA 1
ATOM 690 C C . LEU A 1 89 ? -15.203 -1.560 10.868 1.00 72.00 89 LEU A C 1
ATOM 692 O O . LEU A 1 89 ? -14.281 -0.927 10.350 1.00 72.00 89 LEU A O 1
ATOM 696 N N . GLU A 1 90 ? -15.013 -2.423 11.862 1.00 73.81 90 GLU A N 1
ATOM 697 C CA . GLU A 1 90 ? -13.693 -2.754 12.388 1.00 73.81 90 GLU A CA 1
ATOM 698 C C . GLU A 1 90 ? -12.804 -3.388 11.308 1.00 73.81 90 GLU A C 1
ATOM 700 O O . GLU A 1 90 ? -11.651 -2.982 11.130 1.00 73.81 90 GLU A O 1
ATOM 705 N N . SER A 1 91 ? -13.359 -4.318 10.520 1.00 77.44 91 SER A N 1
ATOM 706 C CA . SER A 1 91 ? -12.645 -4.942 9.402 1.00 77.44 91 SER A CA 1
ATOM 707 C C . SER A 1 91 ? -12.176 -3.913 8.365 1.00 77.44 91 SER A C 1
ATOM 709 O O . SER A 1 91 ? -11.020 -3.951 7.940 1.00 77.44 91 SER A O 1
ATOM 711 N N . GLU A 1 92 ? -13.017 -2.943 8.001 1.00 78.19 92 GLU A N 1
ATOM 712 C CA . GLU A 1 92 ? -12.660 -1.910 7.018 1.00 78.19 92 GLU A CA 1
ATOM 713 C C . GLU A 1 92 ? -11.587 -0.942 7.544 1.00 78.19 92 GLU A C 1
ATOM 715 O O . GLU A 1 92 ? -10.631 -0.617 6.829 1.00 78.19 92 GLU A O 1
ATOM 720 N N . VAL A 1 93 ? -11.669 -0.541 8.819 1.00 77.81 93 VAL A N 1
ATOM 721 C CA . VAL A 1 93 ? -10.616 0.251 9.481 1.00 77.81 93 VAL A CA 1
ATOM 722 C C . VAL A 1 93 ? -9.276 -0.489 9.435 1.00 77.81 93 VAL A C 1
ATOM 724 O O . VAL A 1 93 ? -8.247 0.116 9.112 1.00 77.81 93 VAL A O 1
ATOM 727 N N . MET A 1 94 ? -9.280 -1.799 9.700 1.00 81.31 94 MET A N 1
ATOM 728 C CA . MET A 1 94 ? -8.072 -2.624 9.664 1.00 81.31 94 MET A CA 1
ATOM 729 C C . MET A 1 94 ? -7.484 -2.745 8.261 1.00 81.31 94 MET A C 1
ATOM 731 O O . MET A 1 94 ? -6.282 -2.529 8.089 1.00 81.31 94 MET A O 1
ATOM 735 N N . LYS A 1 95 ? -8.315 -3.003 7.246 1.00 80.62 95 LYS A N 1
ATOM 736 C CA . LYS A 1 95 ? -7.868 -3.116 5.850 1.00 80.62 95 LYS A CA 1
ATOM 737 C C . LYS A 1 95 ? -7.240 -1.826 5.332 1.00 80.62 95 LYS A C 1
ATOM 739 O O . LYS A 1 95 ? -6.216 -1.857 4.649 1.00 80.62 95 LYS A O 1
ATOM 744 N N . HIS A 1 96 ? -7.838 -0.673 5.631 1.00 78.56 96 HIS A N 1
ATOM 745 C CA . HIS A 1 96 ? -7.274 0.612 5.213 1.00 78.56 96 HIS A CA 1
ATOM 746 C C . HIS A 1 96 ? -6.018 0.978 6.018 1.00 78.56 96 HIS A C 1
ATOM 748 O O . HIS A 1 96 ? -5.054 1.495 5.449 1.00 78.56 96 HIS A O 1
ATOM 754 N N . GLY A 1 97 ? -5.995 0.668 7.319 1.00 74.62 97 GLY A N 1
ATOM 755 C CA . GLY A 1 97 ? -4.833 0.878 8.185 1.00 74.62 97 GLY A CA 1
ATOM 756 C C . GLY A 1 97 ? -3.622 0.036 7.774 1.00 74.62 97 GLY A C 1
ATOM 757 O O . GLY A 1 97 ? -2.491 0.523 7.787 1.00 74.62 97 GLY A O 1
ATOM 758 N N . GLU A 1 98 ? -3.851 -1.204 7.345 1.00 80.06 98 GLU A N 1
ATOM 759 C CA . GLU A 1 98 ? -2.817 -2.057 6.768 1.00 80.06 98 GLU A CA 1
ATOM 760 C C . GLU A 1 98 ? -2.229 -1.471 5.489 1.00 80.06 98 GLU A C 1
ATOM 762 O O . GLU A 1 98 ? -1.005 -1.363 5.369 1.00 80.06 98 GLU A O 1
ATOM 767 N N . ALA A 1 99 ? -3.089 -1.024 4.573 1.00 77.25 99 ALA A N 1
ATOM 768 C CA . ALA A 1 99 ? -2.633 -0.425 3.333 1.00 77.25 99 ALA A CA 1
ATOM 769 C C . ALA A 1 99 ? -1.772 0.829 3.578 1.00 77.25 99 ALA A C 1
ATOM 771 O O . ALA A 1 99 ? -0.724 0.993 2.956 1.00 77.25 99 ALA A O 1
ATOM 772 N N . LEU A 1 100 ? -2.167 1.681 4.530 1.00 76.75 100 LEU A N 1
ATOM 773 C CA . LEU A 1 100 ? -1.396 2.858 4.946 1.00 76.75 100 LEU A CA 1
ATOM 774 C C . LEU A 1 100 ? -0.002 2.505 5.473 1.00 76.75 100 LEU A C 1
ATOM 776 O O . LEU A 1 100 ? 0.968 3.172 5.112 1.00 76.75 100 LEU A O 1
ATOM 780 N N . LEU A 1 101 ? 0.114 1.459 6.294 1.00 75.12 101 LEU A N 1
ATOM 781 C CA . LEU A 1 101 ? 1.396 1.051 6.880 1.00 75.12 101 LEU A CA 1
ATOM 782 C C . LEU A 1 101 ? 2.376 0.499 5.859 1.00 75.12 101 LEU A C 1
ATOM 784 O O . LEU A 1 101 ? 3.571 0.763 5.966 1.00 75.12 101 LEU A O 1
ATOM 788 N N . LEU A 1 102 ? 1.877 -0.247 4.873 1.00 75.75 102 LEU A N 1
ATOM 789 C CA . LEU A 1 102 ? 2.710 -0.771 3.793 1.00 75.75 102 LEU A CA 1
ATOM 790 C C . LEU A 1 102 ? 3.187 0.340 2.843 1.00 75.75 102 LEU A C 1
ATOM 792 O O . LEU A 1 102 ? 4.254 0.222 2.248 1.00 75.75 102 LEU A O 1
ATOM 796 N N . LEU A 1 103 ? 2.429 1.435 2.719 1.00 69.81 103 LEU A N 1
ATOM 797 C CA . LEU A 1 103 ? 2.782 2.579 1.867 1.00 69.81 103 LEU A CA 1
ATOM 798 C C . LEU A 1 103 ? 3.648 3.625 2.579 1.00 69.81 103 LEU A C 1
ATOM 800 O O . LEU A 1 103 ? 4.391 4.352 1.923 1.00 69.81 103 LEU A O 1
ATOM 804 N N . SER A 1 104 ? 3.551 3.710 3.905 1.00 65.25 104 SER A N 1
ATOM 805 C CA . SER A 1 104 ? 4.324 4.622 4.745 1.00 65.25 104 SER A CA 1
ATOM 806 C C . SER A 1 104 ? 4.523 4.009 6.134 1.00 65.25 104 SER A C 1
ATOM 808 O O . SER A 1 104 ? 3.712 4.216 7.041 1.00 65.25 104 SER A O 1
ATOM 810 N N . SER A 1 105 ? 5.641 3.302 6.329 1.00 53.47 105 SER A N 1
ATOM 811 C CA . SER A 1 105 ? 6.000 2.672 7.611 1.00 53.47 105 SER A CA 1
ATOM 812 C C . SER A 1 105 ? 6.177 3.667 8.766 1.00 53.47 105 SER A C 1
ATOM 814 O O . SER A 1 105 ? 6.081 3.279 9.926 1.00 53.47 105 SER A O 1
ATOM 816 N N . ASP A 1 106 ? 6.390 4.952 8.460 1.00 47.47 106 ASP A N 1
ATOM 817 C CA . ASP A 1 106 ? 6.523 6.035 9.444 1.00 47.47 106 ASP A CA 1
ATOM 818 C C . ASP A 1 106 ? 5.172 6.621 9.902 1.00 47.47 106 ASP A C 1
ATOM 820 O O . ASP A 1 106 ? 5.132 7.579 10.680 1.00 47.47 106 ASP A O 1
ATOM 824 N N . PHE A 1 107 ? 4.034 6.054 9.475 1.00 51.25 107 PHE A N 1
ATOM 825 C CA . PHE A 1 107 ? 2.720 6.492 9.951 1.00 51.25 107 PHE A CA 1
ATOM 826 C C . PHE A 1 107 ? 2.406 5.882 11.326 1.00 51.25 107 PHE A C 1
ATOM 828 O O . PHE A 1 107 ? 1.626 4.936 11.466 1.00 51.25 107 PHE A O 1
ATOM 835 N N . GLY A 1 108 ? 3.023 6.445 12.371 1.00 44.88 108 GLY A N 1
ATOM 836 C CA . GLY A 1 108 ? 2.918 5.973 13.759 1.00 44.88 108 GLY A CA 1
ATOM 837 C C . GLY A 1 108 ? 1.481 5.777 14.270 1.00 44.88 108 GLY A C 1
ATOM 838 O O . GLY A 1 108 ? 1.246 4.923 15.120 1.00 44.88 108 GLY A O 1
ATOM 839 N N . THR A 1 109 ? 0.495 6.485 13.710 1.00 47.66 109 THR A N 1
ATOM 840 C CA . THR A 1 109 ? -0.939 6.324 14.017 1.00 47.66 109 THR A CA 1
ATOM 841 C C . THR A 1 109 ? -1.501 4.966 13.576 1.00 47.66 109 THR A C 1
ATOM 843 O O . THR A 1 109 ? -2.296 4.360 14.297 1.00 47.66 109 THR A O 1
ATOM 846 N N . ALA A 1 110 ? -1.069 4.443 12.428 1.00 40.31 110 ALA A N 1
ATOM 847 C CA . ALA A 1 110 ? -1.515 3.135 11.963 1.00 40.31 110 ALA A CA 1
ATOM 848 C C . ALA A 1 110 ? -0.800 2.004 12.728 1.00 40.31 110 ALA A C 1
ATOM 850 O O . ALA A 1 110 ? -1.419 0.994 13.065 1.00 40.31 110 ALA A O 1
ATOM 851 N N . TRP A 1 111 ? 0.458 2.214 13.138 1.00 41.94 111 TRP A N 1
ATOM 852 C CA . TRP A 1 111 ? 1.178 1.285 14.017 1.00 41.94 111 TRP A CA 1
ATOM 853 C C . TRP A 1 111 ? 0.524 1.195 15.405 1.00 41.94 111 TRP A C 1
ATOM 855 O O . 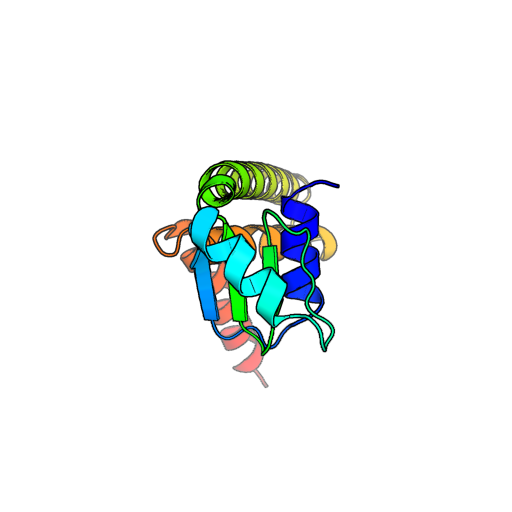TRP A 1 111 ? 0.389 0.109 15.973 1.00 41.94 111 TRP A O 1
ATOM 865 N N . ASN A 1 112 ? 0.046 2.327 15.933 1.00 44.91 112 ASN A N 1
ATOM 866 C CA . ASN A 1 112 ? -0.659 2.373 17.215 1.00 44.91 112 ASN A CA 1
ATOM 867 C C . ASN A 1 112 ? -2.019 1.650 17.155 1.00 44.91 112 ASN A C 1
ATOM 869 O O . ASN A 1 112 ? -2.413 1.003 18.121 1.00 44.91 112 ASN A O 1
ATOM 873 N N . SER A 1 113 ? -2.696 1.680 16.001 1.00 46.84 113 SER A N 1
ATOM 874 C CA . SER A 1 113 ? -3.955 0.948 15.778 1.00 46.84 113 SER A CA 1
ATOM 875 C C . SER A 1 113 ? -3.740 -0.575 15.769 1.00 46.84 113 SER A C 1
ATOM 877 O O . SER A 1 113 ? -4.506 -1.310 16.387 1.00 46.84 113 SER A O 1
ATOM 879 N N . ARG A 1 114 ? -2.626 -1.054 15.190 1.00 50.31 114 ARG A N 1
ATOM 880 C CA . ARG A 1 114 ? -2.204 -2.467 15.282 1.00 50.31 114 ARG A CA 1
ATOM 881 C C . ARG A 1 114 ? -1.761 -2.869 16.691 1.00 50.31 114 ARG A C 1
ATOM 883 O O . ARG A 1 114 ? -2.030 -3.983 17.132 1.00 50.31 114 ARG A O 1
ATOM 890 N N . SER A 1 115 ? -1.115 -1.958 17.418 1.00 45.41 115 SER A N 1
ATOM 891 C CA . SER A 1 115 ? -0.685 -2.198 18.802 1.00 45.41 115 SER A CA 1
ATOM 892 C C . SER A 1 115 ? -1.874 -2.319 19.755 1.00 45.41 115 SER A C 1
ATOM 894 O O . SER A 1 115 ? -1.838 -3.147 20.660 1.00 45.41 115 SER A O 1
ATOM 896 N N . LEU A 1 116 ? -2.952 -1.562 19.526 1.00 42.06 116 LEU A N 1
ATOM 897 C CA . LEU A 1 116 ? -4.179 -1.680 20.310 1.00 42.06 116 LEU A CA 1
ATOM 898 C C . LEU A 1 116 ? -4.812 -3.070 20.148 1.00 42.06 116 LEU A C 1
ATOM 900 O O . LEU A 1 116 ? -5.191 -3.680 21.140 1.00 42.06 116 LEU A O 1
ATOM 904 N N . PHE A 1 117 ? -4.820 -3.620 18.932 1.00 44.59 117 PHE A N 1
ATOM 905 C CA . PHE A 1 117 ? -5.355 -4.956 18.665 1.00 44.59 117 PHE A CA 1
ATOM 906 C C . PHE A 1 117 ? -4.493 -6.090 19.213 1.00 44.59 117 PHE A C 1
ATOM 908 O O . PHE A 1 117 ? -5.016 -7.021 19.815 1.00 44.59 117 PHE A O 1
ATOM 915 N N . ILE A 1 118 ? -3.167 -5.992 19.084 1.00 44.91 118 ILE A N 1
ATOM 916 C CA . ILE A 1 118 ? -2.238 -6.963 19.676 1.00 44.91 118 ILE A CA 1
ATOM 917 C C . ILE A 1 118 ? -2.356 -6.948 21.208 1.00 44.91 118 ILE A C 1
ATOM 919 O O . ILE A 1 118 ? -2.328 -8.005 21.832 1.00 44.91 118 ILE A O 1
ATOM 923 N N . ILE A 1 119 ? -2.551 -5.777 21.826 1.00 42.94 119 ILE A N 1
ATOM 924 C CA . ILE A 1 119 ? -2.763 -5.654 23.275 1.00 42.94 119 ILE A CA 1
ATOM 925 C C . ILE A 1 119 ? -4.127 -6.219 23.693 1.00 42.94 119 ILE A C 1
ATOM 927 O O . ILE A 1 119 ? -4.187 -6.927 24.696 1.00 42.94 119 ILE A O 1
ATOM 931 N N . ILE A 1 120 ? -5.200 -5.953 22.939 1.00 44.25 120 ILE A N 1
ATOM 932 C CA . ILE A 1 120 ? -6.543 -6.492 23.215 1.00 44.25 120 ILE A CA 1
ATOM 933 C C . ILE A 1 120 ? -6.556 -8.021 23.035 1.00 44.25 120 ILE A C 1
ATOM 935 O O . ILE A 1 120 ? -7.074 -8.742 23.882 1.00 44.25 120 ILE A O 1
ATOM 939 N N . GLN A 1 121 ? -5.908 -8.557 22.001 1.00 41.59 121 GLN A N 1
ATOM 940 C CA . GLN A 1 121 ? -5.832 -10.002 21.782 1.00 41.59 121 GLN A CA 1
ATOM 941 C C . GLN A 1 121 ? -4.980 -10.699 22.858 1.00 41.59 121 GLN A C 1
ATOM 943 O O . GLN A 1 121 ? -5.367 -11.754 23.361 1.00 41.59 121 GLN A O 1
ATOM 948 N N . PHE A 1 122 ? -3.867 -10.093 23.295 1.00 41.38 122 PHE A N 1
ATOM 949 C CA . PHE A 1 122 ? -3.074 -10.620 24.412 1.00 41.38 122 PHE A CA 1
ATOM 950 C C . PHE A 1 122 ? -3.825 -10.576 25.749 1.00 41.38 122 PHE A C 1
ATOM 952 O O . PHE A 1 122 ? -3.671 -11.501 26.545 1.00 41.38 122 PHE A O 1
ATOM 959 N N . THR A 1 123 ? -4.652 -9.562 26.022 1.00 42.19 123 THR A N 1
ATOM 960 C CA . THR A 1 123 ? -5.453 -9.530 27.258 1.00 42.19 123 THR A CA 1
ATOM 961 C C . THR A 1 123 ? -6.612 -10.528 27.232 1.00 42.19 123 THR A C 1
ATOM 963 O O . THR A 1 123 ? -6.885 -11.128 28.271 1.00 42.19 123 THR A O 1
ATOM 966 N N . TYR A 1 124 ? -7.223 -10.798 26.072 1.00 37.19 124 TYR A N 1
ATOM 967 C CA . TYR A 1 124 ? -8.275 -11.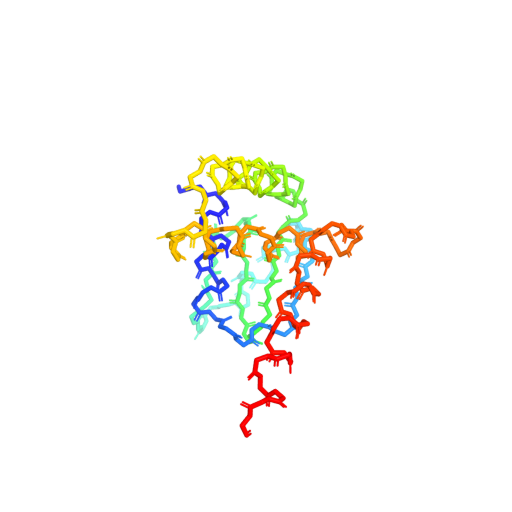818 25.937 1.00 37.19 124 TYR A CA 1
ATOM 968 C C . TYR A 1 124 ? -7.749 -13.265 25.973 1.00 37.19 124 TYR A C 1
ATOM 970 O O . TYR A 1 124 ? -8.428 -14.135 26.512 1.00 37.19 124 TYR A O 1
ATOM 978 N N . LEU A 1 125 ? -6.530 -13.537 25.488 1.00 37.12 125 LEU A N 1
ATOM 979 C CA . LEU A 1 125 ? -5.890 -14.862 25.601 1.00 37.12 125 LEU A CA 1
ATOM 980 C C . LEU A 1 125 ? -5.169 -15.112 26.941 1.00 37.12 125 LEU A C 1
ATOM 982 O O . LEU A 1 125 ? -4.696 -16.219 27.174 1.00 37.12 125 LEU A O 1
ATOM 986 N N . SER A 1 126 ? -5.091 -14.120 27.835 1.00 34.66 126 SER A N 1
ATOM 987 C CA . SER A 1 126 ? -4.473 -14.274 29.168 1.00 34.66 126 SER A CA 1
ATOM 988 C C . SER A 1 126 ? -5.470 -14.635 30.281 1.00 34.66 126 SER A C 1
ATOM 990 O O . SER A 1 126 ? -5.086 -14.715 31.448 1.00 34.66 126 SER A O 1
ATOM 992 N N . PHE A 1 127 ? -6.742 -14.856 29.941 1.00 40.78 127 PHE A N 1
ATOM 993 C CA . PHE A 1 127 ? -7.786 -15.314 30.861 1.00 40.78 127 PHE A CA 1
ATOM 994 C C . PHE A 1 127 ? -8.547 -16.519 30.285 1.00 40.78 127 PHE A C 1
ATOM 996 O O . PHE A 1 127 ? -9.765 -16.464 30.202 1.00 40.78 127 PHE A O 1
ATOM 1003 N N . TRP A 1 128 ? -7.838 -17.583 29.891 1.00 38.28 128 TRP A N 1
ATOM 1004 C CA . TRP A 1 128 ? -8.237 -19.000 30.000 1.00 38.28 128 TRP A CA 1
ATOM 1005 C C . TRP A 1 128 ? -7.002 -19.893 29.848 1.00 38.28 128 TRP A C 1
ATOM 1007 O O . TRP A 1 128 ? -6.201 -19.636 28.924 1.00 38.28 128 TRP A O 1
#

Secondary structure (DSSP, 8-state):
--HHHHHHHHHHH-TT--EEEEE-HHHHHHHHHTTTTS--EE-SSSEEEETTEEEEEHHHHHHHHHHHHHHHHHHHHHHHHH-TT-HHHHHHHHHHHHHHHHH-TT-HHHHHHHHHHHHHHHHHTT--

Radius of gyration: 16.62 Å; chains: 1; bounding box: 34×29×50 Å

Organism: Quercus suber (NCBI:txid58331)

Foldseek 3Di:
DDPLVVVLVVCVVQVQQPEEEEDEQVVLQVLVVVCPDDDWPDPSGAWTDDPSYIYGYPVCLVVNLVVLVVQLVVLVVVCVVPDPPDPPSVVSNLSSLVSNCSSPVPPVVSVVVVVVVVVVVVVVVVPD

Sequence (128 aa):
MDRLLQFQHILESDPLIDEVGFVHPTQFAMLAEDSTGDAAISDGTTFWSRDHKLGVSTQAVLPLYNAAERAFIAAMEEYKRLGDDDDGLESEVMKHGEALLLLSSDFGTAWNSRSLFIIIQFTYLSFW